Protein AF-A0A7C6YS03-F1 (afdb_monomer_lite)

Foldseek 3Di:
DDDPDPVNVVVVVVVVVVVVVVVVVVVVVVVVVVVVVVVVVVCVQVVLVVVLVVVVVVLVVVLVVLVVVLVVDPDPVSNVVSVVVSVVSVVVNVVSLVVNLVPDPDPVVVVVVVVVD

pLDDT: mean 78.49, std 7.91, range [49.72, 89.19]

Secondary structure (DSSP, 8-state):
-----HHHHHHHHHHHHHHHHHHHHHHHHHHHHHHHHHHHHHHHHHHHHHHHHHHHHHHHHHHHHHHHHHHH---HHHHHHHHHHHHHHHHHHHHHHHHHHHH---HHHHHHHHTT-

Structure (mmCIF, N/CA/C/O backbone):
data_AF-A0A7C6YS03-F1
#
_entry.id   AF-A0A7C6YS03-F1
#
loop_
_atom_site.group_PDB
_atom_site.id
_atom_site.type_symbol
_atom_site.label_atom_id
_atom_site.label_alt_id
_atom_site.label_comp_id
_atom_site.label_asym_id
_atom_site.label_entity_id
_atom_site.label_seq_id
_atom_site.pdbx_PDB_ins_code
_atom_site.Cartn_x
_atom_site.Cartn_y
_atom_site.Cartn_z
_atom_site.occupancy
_atom_site.B_iso_or_equiv
_atom_site.auth_seq_id
_atom_site.auth_comp_id
_atom_site.auth_asym_id
_atom_site.auth_atom_id
_atom_site.pdbx_PDB_model_num
ATOM 1 N N . MET A 1 1 ? 38.549 7.044 -60.590 1.00 49.72 1 MET A N 1
ATOM 2 C CA . MET A 1 1 ? 37.812 7.033 -59.306 1.00 49.72 1 MET A CA 1
ATOM 3 C C . MET A 1 1 ? 38.838 7.155 -58.194 1.00 49.72 1 MET A C 1
ATOM 5 O O . MET A 1 1 ? 39.951 6.719 -58.417 1.00 49.72 1 MET A O 1
ATOM 9 N N . ASP A 1 2 ? 38.495 7.787 -57.075 1.00 60.03 2 ASP A N 1
ATOM 10 C CA . ASP A 1 2 ? 39.361 8.066 -55.911 1.00 60.03 2 ASP A CA 1
ATOM 11 C C . ASP A 1 2 ? 40.174 9.364 -55.927 1.00 60.03 2 ASP A C 1
ATOM 13 O O . ASP A 1 2 ? 41.360 9.407 -56.236 1.00 60.03 2 ASP A O 1
ATOM 17 N N . LYS A 1 3 ? 39.516 10.437 -55.473 1.00 54.12 3 LYS A N 1
ATOM 18 C CA . LYS A 1 3 ? 40.142 11.535 -54.714 1.00 54.12 3 LYS A CA 1
ATOM 19 C C . LYS A 1 3 ? 39.076 12.267 -53.889 1.00 54.12 3 LYS A C 1
ATOM 21 O O . LYS A 1 3 ? 38.881 13.473 -53.999 1.00 54.12 3 LYS A O 1
ATOM 26 N N . LEU A 1 4 ? 38.348 11.525 -53.053 1.00 58.34 4 LEU A N 1
ATOM 27 C CA . LEU A 1 4 ? 37.590 12.149 -51.966 1.00 58.34 4 LEU A CA 1
ATOM 28 C C . LEU A 1 4 ? 38.613 12.794 -51.024 1.00 58.34 4 LEU A C 1
ATOM 30 O O . LEU A 1 4 ? 39.433 12.085 -50.433 1.00 58.34 4 LEU A O 1
ATOM 34 N N . LYS A 1 5 ? 38.614 14.135 -50.964 1.00 66.00 5 LYS A N 1
ATOM 35 C CA . LYS A 1 5 ? 39.522 14.926 -50.120 1.00 66.00 5 LYS A CA 1
ATOM 36 C C . LYS A 1 5 ? 39.492 14.356 -48.703 1.00 66.00 5 LYS A C 1
ATOM 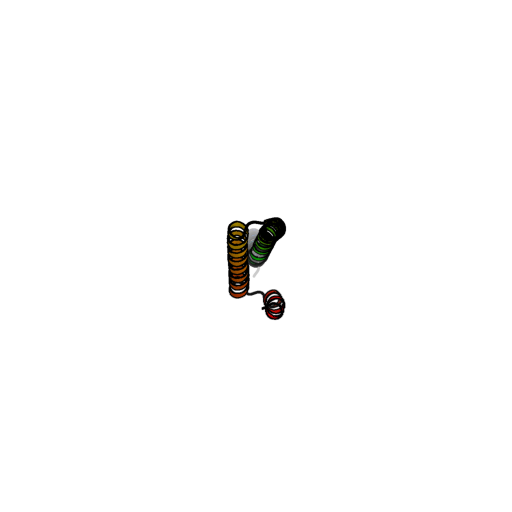38 O O . LYS A 1 5 ? 38.423 14.038 -48.185 1.00 66.00 5 LYS A O 1
ATOM 43 N N . LEU A 1 6 ? 40.667 14.226 -48.087 1.00 69.00 6 LEU A N 1
ATOM 44 C CA . LEU A 1 6 ? 40.842 13.669 -46.739 1.00 69.00 6 LEU A CA 1
ATOM 45 C C . LEU A 1 6 ? 39.862 14.295 -45.726 1.00 69.00 6 LEU A C 1
ATOM 47 O O . LEU A 1 6 ? 39.321 13.594 -44.877 1.00 69.00 6 LEU A O 1
ATOM 51 N N . SER A 1 7 ? 39.556 15.588 -45.892 1.00 69.75 7 SER A N 1
ATOM 52 C CA . SER A 1 7 ? 38.565 16.317 -45.096 1.00 69.75 7 SER A CA 1
ATOM 53 C C . SER A 1 7 ? 37.149 15.741 -45.192 1.00 69.75 7 SER A C 1
ATOM 55 O O . SER A 1 7 ? 36.469 15.644 -44.179 1.00 69.75 7 SER A O 1
ATOM 57 N N . THR A 1 8 ? 36.700 15.303 -46.368 1.00 77.12 8 THR A N 1
ATOM 58 C CA . THR A 1 8 ? 35.359 14.733 -46.560 1.00 77.12 8 THR A CA 1
ATOM 59 C C . THR A 1 8 ? 35.226 13.369 -45.883 1.00 77.12 8 THR A C 1
ATOM 61 O O . THR A 1 8 ? 34.184 13.079 -45.303 1.00 77.12 8 THR A O 1
ATOM 64 N N . LYS A 1 9 ? 36.292 12.554 -45.882 1.00 77.19 9 LYS A N 1
ATOM 65 C CA . LYS A 1 9 ? 36.323 11.282 -45.134 1.00 77.19 9 LYS A CA 1
ATOM 66 C C . LYS A 1 9 ? 36.276 11.515 -43.621 1.00 77.19 9 LYS A C 1
ATOM 68 O O . LYS A 1 9 ? 35.575 10.798 -42.917 1.00 77.19 9 LYS A O 1
ATOM 73 N N . LEU A 1 10 ? 36.977 12.543 -43.141 1.00 79.56 10 LEU A N 1
ATOM 74 C CA . LEU A 1 10 ? 36.995 12.931 -41.728 1.00 79.56 10 LEU A CA 1
ATOM 75 C C . LEU A 1 10 ? 35.633 13.461 -41.255 1.00 79.56 10 LEU A C 1
ATOM 77 O O . LEU A 1 10 ? 35.147 13.048 -40.207 1.00 79.56 10 LEU A O 1
ATOM 81 N N . ILE A 1 11 ? 34.977 14.304 -42.058 1.00 82.69 11 ILE A N 1
ATOM 82 C CA . ILE A 1 11 ? 33.629 14.822 -41.766 1.00 82.69 11 ILE A CA 1
ATOM 83 C C . ILE A 1 11 ? 32.596 13.687 -41.746 1.00 82.69 11 ILE A C 1
ATOM 85 O O . ILE A 1 11 ? 31.765 13.631 -40.843 1.00 82.69 11 ILE A O 1
ATOM 89 N N . ALA A 1 12 ? 32.668 12.753 -42.700 1.00 82.06 12 ALA A N 1
ATOM 90 C CA . ALA A 1 12 ? 31.778 11.593 -42.733 1.00 82.06 12 ALA A CA 1
ATOM 91 C C . ALA A 1 12 ? 31.953 10.688 -41.500 1.00 82.06 12 ALA A C 1
ATOM 93 O O . ALA A 1 12 ? 30.965 10.232 -40.931 1.00 82.06 12 ALA A O 1
ATOM 94 N N . LEU A 1 13 ? 33.194 10.474 -41.050 1.00 82.19 13 LEU A N 1
ATOM 95 C CA . LEU A 1 13 ? 33.485 9.696 -39.844 1.00 82.19 13 LEU A CA 1
ATOM 96 C C . LEU A 1 13 ? 32.879 10.350 -38.592 1.00 82.19 13 LEU A C 1
ATOM 98 O O . LEU A 1 13 ? 32.236 9.675 -37.793 1.00 82.19 13 LEU A O 1
ATOM 102 N N . ILE A 1 14 ? 33.038 11.670 -38.451 1.00 86.00 14 ILE A N 1
ATOM 103 C CA . ILE A 1 14 ? 32.466 12.433 -37.333 1.00 86.00 14 ILE A CA 1
ATOM 104 C C . ILE A 1 14 ? 30.938 12.324 -37.335 1.00 86.00 14 ILE A C 1
ATOM 106 O O . ILE A 1 14 ? 30.358 12.069 -36.284 1.00 86.00 14 ILE A O 1
ATOM 110 N N . LEU A 1 15 ? 30.296 12.455 -38.500 1.00 83.81 15 LEU A N 1
ATOM 111 C CA . LEU A 1 15 ? 28.841 12.330 -38.636 1.00 83.81 15 LEU A CA 1
ATOM 112 C C . LEU A 1 15 ? 28.320 10.938 -38.260 1.00 83.81 15 LEU A C 1
ATOM 114 O O . LEU A 1 15 ? 27.278 10.831 -37.620 1.00 83.81 15 LEU A O 1
ATOM 118 N N . ILE A 1 16 ? 29.036 9.872 -38.623 1.00 85.69 16 ILE A N 1
ATOM 119 C CA . ILE A 1 16 ? 28.662 8.502 -38.239 1.00 85.69 16 ILE A CA 1
ATOM 120 C C . ILE A 1 16 ? 28.799 8.315 -36.724 1.00 85.69 16 ILE A C 1
ATOM 122 O O . ILE A 1 16 ? 27.910 7.746 -36.093 1.00 85.69 16 ILE A O 1
ATOM 126 N N . CYS A 1 17 ? 29.871 8.834 -36.119 1.00 84.00 17 CYS A N 1
ATOM 127 C CA . CYS A 1 17 ? 30.071 8.767 -34.672 1.00 84.00 17 CYS A CA 1
ATOM 128 C C . CYS A 1 17 ? 29.007 9.557 -33.895 1.00 84.00 17 CYS A C 1
ATOM 130 O O . CYS A 1 17 ? 28.500 9.067 -32.886 1.00 84.00 17 CYS A O 1
ATOM 132 N N . THR A 1 18 ? 28.632 10.755 -34.355 1.00 84.88 18 THR A N 1
ATOM 133 C CA . THR A 1 18 ? 27.574 11.542 -33.707 1.00 84.88 18 THR A CA 1
ATOM 134 C C . THR A 1 18 ? 26.203 10.896 -33.877 1.00 84.88 18 THR A C 1
ATOM 136 O O . THR A 1 18 ? 25.465 10.811 -32.899 1.00 84.88 18 THR A O 1
ATOM 139 N N . LEU A 1 19 ? 25.882 10.349 -35.055 1.00 86.19 19 LEU A N 1
ATOM 140 C CA . LEU A 1 19 ? 24.665 9.553 -35.262 1.00 86.19 19 LEU A CA 1
ATOM 141 C C . LEU A 1 19 ? 24.621 8.320 -34.353 1.00 86.19 19 LEU A C 1
ATOM 143 O O . LEU A 1 19 ? 23.585 8.043 -33.753 1.00 86.19 19 LEU A O 1
ATOM 147 N N . GLY A 1 20 ? 25.745 7.617 -34.196 1.00 84.44 20 GLY A N 1
ATOM 148 C CA . GLY A 1 20 ? 25.860 6.483 -33.279 1.00 84.44 20 GLY A CA 1
ATOM 149 C C . GLY A 1 20 ? 25.568 6.873 -31.829 1.00 84.44 20 GLY A C 1
ATOM 150 O O . GLY A 1 20 ? 24.772 6.213 -31.165 1.00 84.44 20 GLY A O 1
ATOM 151 N N . MET A 1 21 ? 26.135 7.986 -31.353 1.00 85.31 21 MET A N 1
ATOM 152 C CA . MET A 1 21 ? 25.853 8.502 -30.008 1.00 85.31 21 MET A CA 1
ATOM 153 C C . MET A 1 21 ? 24.387 8.905 -29.826 1.00 85.31 21 MET A C 1
ATOM 155 O O . MET A 1 21 ? 23.804 8.607 -28.786 1.00 85.31 21 MET A O 1
ATOM 159 N N . VAL A 1 22 ? 23.770 9.531 -30.832 1.00 87.12 22 VAL A N 1
ATOM 160 C CA . VAL A 1 22 ? 22.345 9.898 -30.787 1.00 87.12 22 VAL A CA 1
ATOM 161 C C . VAL A 1 22 ? 21.460 8.655 -30.712 1.00 87.12 22 VAL A C 1
ATOM 163 O O . VAL A 1 22 ? 20.535 8.621 -29.904 1.00 87.12 22 VAL A O 1
ATOM 166 N N . LEU A 1 23 ? 21.756 7.612 -31.492 1.00 85.25 23 LEU A N 1
ATOM 167 C CA . LEU A 1 23 ? 21.008 6.352 -31.456 1.00 85.25 23 LEU A CA 1
ATOM 168 C C . LEU A 1 23 ? 21.145 5.639 -30.107 1.00 85.25 23 LEU A C 1
ATOM 170 O O . LEU A 1 23 ? 20.143 5.188 -29.555 1.00 85.25 23 LEU A O 1
ATOM 174 N N . ILE A 1 24 ? 22.356 5.583 -29.545 1.00 86.31 24 ILE A N 1
ATOM 175 C CA . ILE A 1 24 ? 22.597 5.000 -28.217 1.00 86.31 24 ILE A CA 1
ATOM 176 C C . ILE A 1 24 ? 21.872 5.809 -27.136 1.00 86.31 24 ILE A C 1
ATOM 178 O O . ILE A 1 24 ? 21.229 5.225 -26.267 1.00 86.31 24 ILE A O 1
ATOM 182 N N . GLY A 1 25 ? 21.917 7.142 -27.205 1.00 82.38 25 GLY A N 1
ATOM 183 C CA . GLY A 1 25 ? 21.205 8.020 -26.276 1.00 82.38 25 GLY A CA 1
ATOM 184 C C . GLY A 1 25 ? 19.686 7.858 -26.357 1.00 82.38 25 GLY A C 1
ATOM 185 O O . GLY A 1 25 ? 19.023 7.748 -25.327 1.00 82.38 25 GLY A O 1
ATOM 186 N N . ALA A 1 26 ? 19.131 7.769 -27.568 1.00 85.00 26 ALA A N 1
ATOM 187 C CA . ALA A 1 26 ? 17.705 7.536 -27.787 1.00 85.00 26 ALA A CA 1
ATOM 188 C C . ALA A 1 26 ? 17.265 6.154 -27.276 1.00 85.00 26 ALA A C 1
ATOM 190 O O . ALA A 1 26 ? 16.236 6.041 -26.609 1.00 85.00 26 ALA A O 1
ATOM 191 N N . PHE A 1 27 ? 18.064 5.115 -27.531 1.00 87.81 27 PHE A N 1
ATOM 192 C CA . PHE A 1 27 ? 17.815 3.769 -27.019 1.00 87.81 27 PHE A CA 1
ATOM 193 C C . PHE A 1 27 ? 17.896 3.716 -25.488 1.00 87.81 27 PHE A C 1
ATOM 195 O O . PHE A 1 27 ? 17.005 3.170 -24.840 1.00 87.81 27 PHE A O 1
ATOM 202 N N . GLY A 1 28 ? 18.918 4.342 -24.897 1.00 83.38 28 GLY A N 1
ATOM 203 C CA . GLY A 1 28 ? 19.064 4.463 -23.448 1.00 83.38 28 GLY A CA 1
ATOM 204 C C . GLY A 1 28 ? 17.876 5.182 -22.813 1.00 83.38 28 GLY A C 1
ATOM 205 O O . GLY A 1 28 ? 17.290 4.668 -21.865 1.00 83.38 28 GLY A O 1
ATOM 206 N N . GLY A 1 29 ? 17.449 6.313 -23.383 1.00 85.81 29 GLY A N 1
ATOM 207 C CA . GLY A 1 29 ? 16.266 7.045 -22.926 1.00 85.81 29 GLY A CA 1
ATOM 208 C C . GLY A 1 29 ? 14.974 6.230 -23.030 1.00 85.81 29 GLY A C 1
ATOM 209 O O . GLY A 1 29 ? 14.149 6.268 -22.117 1.00 85.81 29 GLY A O 1
ATOM 210 N N . TYR A 1 30 ? 14.811 5.444 -24.098 1.00 85.94 30 TYR A N 1
ATOM 211 C CA . TYR A 1 30 ? 13.668 4.545 -24.260 1.00 85.94 30 TYR A CA 1
ATOM 212 C C . TYR A 1 30 ? 13.630 3.456 -23.178 1.00 85.94 30 TYR A C 1
ATOM 214 O O . TYR A 1 30 ? 12.596 3.263 -22.539 1.00 85.94 30 TYR A O 1
ATOM 222 N N . GLN A 1 31 ? 14.764 2.806 -22.905 1.00 79.94 31 GLN A N 1
ATOM 223 C CA . GLN A 1 31 ? 14.859 1.793 -21.850 1.00 79.94 31 GLN A CA 1
ATOM 224 C C . GLN A 1 31 ? 14.637 2.395 -20.459 1.00 79.94 31 GLN A C 1
ATOM 226 O O . GLN A 1 31 ? 13.899 1.832 -19.652 1.00 79.94 31 GLN A O 1
ATOM 231 N N . MET A 1 32 ? 15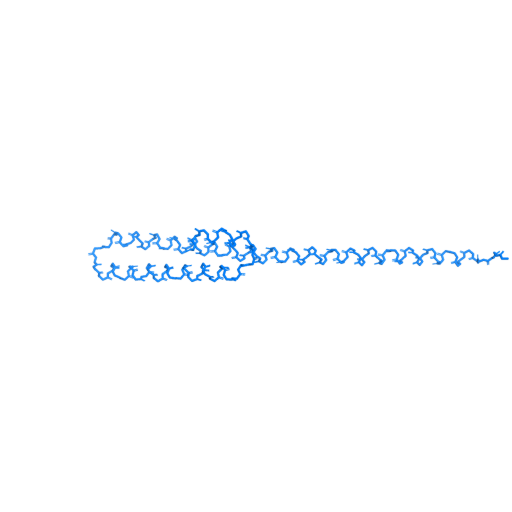.196 3.581 -20.198 1.00 79.56 32 MET A N 1
ATOM 232 C CA . MET A 1 32 ? 14.986 4.313 -18.946 1.00 79.56 32 MET A CA 1
ATOM 233 C C . MET A 1 32 ? 13.502 4.620 -18.723 1.00 79.56 32 MET A C 1
ATOM 235 O O . MET A 1 32 ? 13.012 4.506 -17.605 1.00 79.56 32 MET A O 1
ATOM 239 N N . LYS A 1 33 ? 12.768 4.965 -19.789 1.00 85.19 33 LYS A N 1
ATOM 240 C CA . LYS A 1 33 ? 11.327 5.235 -19.726 1.00 85.19 33 LYS A CA 1
ATOM 241 C C . LYS A 1 33 ? 10.521 3.983 -19.379 1.00 85.19 33 LYS A C 1
ATOM 243 O O . LYS A 1 33 ? 9.586 4.072 -18.590 1.00 85.19 33 LYS A O 1
ATOM 248 N N . ILE A 1 34 ? 10.890 2.823 -19.924 1.00 82.88 34 ILE A N 1
ATOM 249 C CA . ILE A 1 34 ? 10.260 1.542 -19.566 1.00 82.88 34 ILE A CA 1
ATOM 250 C C . ILE A 1 34 ? 10.500 1.225 -18.089 1.00 82.88 34 ILE A C 1
ATOM 252 O O . ILE A 1 34 ? 9.552 0.908 -17.375 1.00 82.88 34 ILE A O 1
ATOM 256 N N . VAL A 1 35 ? 11.743 1.353 -17.617 1.00 78.00 35 VAL A N 1
ATOM 257 C CA . VAL A 1 35 ? 12.080 1.121 -16.205 1.00 78.00 35 VAL A CA 1
ATOM 258 C C . VAL A 1 35 ? 11.330 2.094 -15.305 1.00 78.00 35 VAL A C 1
ATOM 260 O O . VAL A 1 35 ? 10.739 1.663 -14.321 1.00 78.00 35 VAL A O 1
ATOM 263 N N . ASN A 1 36 ? 11.292 3.379 -15.659 1.00 80.50 36 ASN A N 1
ATOM 264 C CA . ASN A 1 36 ? 10.588 4.391 -14.881 1.00 80.50 36 ASN A CA 1
ATOM 265 C C . ASN A 1 36 ? 9.096 4.068 -14.755 1.00 80.50 36 ASN A C 1
ATOM 267 O O . ASN A 1 36 ? 8.570 4.076 -13.651 1.00 80.50 36 ASN A O 1
ATOM 271 N N . ASN A 1 37 ? 8.440 3.693 -15.857 1.00 80.38 37 ASN A N 1
ATOM 272 C CA . ASN A 1 37 ? 7.032 3.295 -15.832 1.00 80.38 37 ASN A CA 1
ATOM 273 C C . ASN A 1 37 ? 6.798 2.044 -14.970 1.00 80.38 37 ASN A C 1
ATOM 275 O O . ASN A 1 37 ? 5.803 1.967 -14.252 1.00 80.38 37 ASN A O 1
ATOM 279 N N . SER A 1 38 ? 7.701 1.063 -15.030 1.00 71.75 38 SER A N 1
ATOM 280 C CA . SER A 1 38 ? 7.614 -0.142 -14.199 1.00 71.75 38 SER A CA 1
ATOM 281 C C . SER A 1 38 ? 7.812 0.168 -12.716 1.00 71.75 38 SER A C 1
ATOM 283 O O . SER A 1 38 ?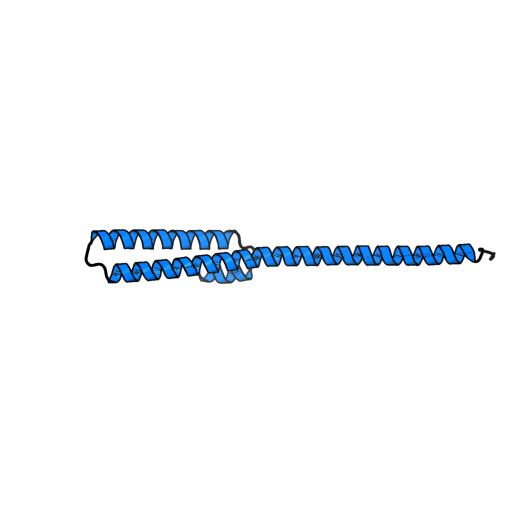 7.080 -0.361 -11.887 1.00 71.75 38 SER A O 1
ATOM 285 N N . VAL A 1 39 ? 8.762 1.042 -12.374 1.00 70.69 39 VAL A N 1
ATOM 286 C CA . VAL A 1 39 ? 9.007 1.482 -10.993 1.00 70.69 39 VAL A CA 1
ATOM 287 C C . VAL A 1 39 ? 7.839 2.305 -10.470 1.00 70.69 39 VAL A C 1
ATOM 289 O O .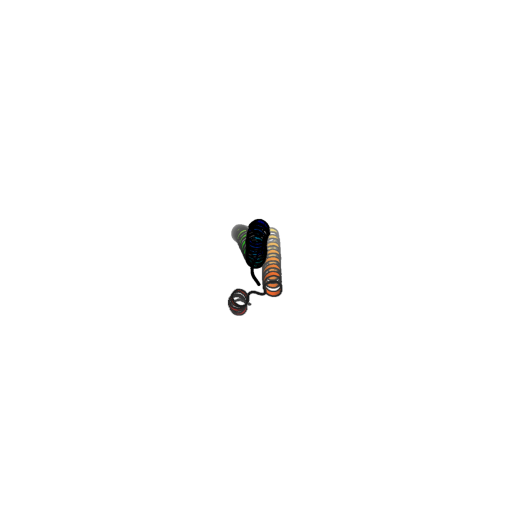 VAL A 1 39 ? 7.411 2.078 -9.348 1.00 70.69 39 VAL A O 1
ATOM 292 N N . GLU A 1 40 ? 7.292 3.219 -11.266 1.00 76.44 40 GLU A N 1
ATOM 293 C CA . GLU A 1 40 ? 6.138 4.035 -10.886 1.00 76.44 40 GLU A CA 1
ATOM 294 C C . GLU A 1 40 ? 4.905 3.164 -10.629 1.00 76.44 40 GLU A C 1
ATOM 296 O O . GLU A 1 40 ? 4.233 3.317 -9.609 1.00 76.44 40 GLU A O 1
ATOM 301 N N . LYS A 1 41 ? 4.662 2.176 -11.498 1.00 73.81 41 LYS A N 1
ATOM 302 C CA . LYS A 1 41 ? 3.585 1.203 -11.312 1.00 73.81 41 LYS A CA 1
ATOM 303 C C . LYS A 1 41 ? 3.797 0.348 -10.060 1.00 73.81 41 LYS A C 1
ATOM 305 O O . LYS A 1 41 ? 2.884 0.230 -9.250 1.00 73.81 41 LYS A O 1
ATOM 310 N N . MET A 1 42 ? 5.007 -0.178 -9.872 1.00 68.56 42 MET A N 1
ATOM 311 C CA . MET A 1 42 ? 5.377 -0.946 -8.683 1.00 68.56 42 MET A CA 1
ATOM 312 C C . MET A 1 42 ? 5.191 -0.107 -7.414 1.00 68.56 42 MET A C 1
ATOM 314 O O . MET A 1 42 ? 4.561 -0.555 -6.468 1.00 68.56 42 MET A O 1
ATOM 318 N N . TYR A 1 43 ? 5.678 1.132 -7.394 1.00 69.00 43 TYR A N 1
ATOM 319 C CA . TYR A 1 43 ? 5.560 2.014 -6.237 1.00 69.00 43 TYR A CA 1
ATOM 320 C C . TYR A 1 43 ? 4.100 2.350 -5.924 1.00 69.00 43 TYR A C 1
ATOM 322 O O . TYR A 1 43 ? 3.712 2.327 -4.760 1.00 69.00 43 TYR A O 1
ATOM 330 N N . SER A 1 44 ? 3.281 2.605 -6.949 1.00 70.88 44 SER A N 1
ATOM 331 C CA . SER A 1 44 ? 1.844 2.838 -6.788 1.00 70.88 44 SER A CA 1
ATOM 332 C C . SER A 1 44 ? 1.135 1.629 -6.175 1.00 70.88 44 SER A C 1
ATOM 334 O O . SER A 1 44 ? 0.358 1.794 -5.239 1.00 70.88 44 SER A O 1
ATOM 336 N N . GLU A 1 45 ? 1.400 0.422 -6.680 1.00 67.31 45 GLU A N 1
ATOM 337 C CA . GLU A 1 45 ? 0.767 -0.813 -6.199 1.00 67.31 45 GLU A CA 1
ATOM 338 C C . GLU A 1 45 ? 1.242 -1.171 -4.776 1.00 67.31 45 GLU A C 1
ATOM 340 O O . GLU A 1 45 ? 0.425 -1.446 -3.896 1.00 67.31 45 GLU A O 1
ATOM 345 N N . PHE A 1 46 ? 2.548 -1.074 -4.501 1.00 69.25 46 PHE A N 1
ATOM 346 C CA . PHE A 1 46 ? 3.111 -1.357 -3.176 1.00 69.25 46 PHE A CA 1
ATOM 347 C C . PHE A 1 46 ? 2.710 -0.331 -2.116 1.00 69.25 46 PHE A C 1
ATOM 349 O O . PHE A 1 46 ? 2.403 -0.721 -0.988 1.00 69.25 46 PHE A O 1
ATOM 356 N N . MET A 1 47 ? 2.699 0.966 -2.440 1.00 71.88 47 MET A N 1
ATOM 357 C CA . MET A 1 47 ? 2.306 1.982 -1.462 1.00 71.88 47 MET A CA 1
ATOM 358 C C . MET A 1 47 ? 0.838 1.872 -1.092 1.00 71.88 47 MET A C 1
ATOM 360 O O . MET A 1 47 ? 0.507 2.000 0.082 1.00 71.88 47 MET A O 1
ATOM 364 N N . GLN A 1 48 ? -0.035 1.585 -2.057 1.00 72.12 48 GLN A N 1
ATOM 365 C CA . GLN A 1 48 ? -1.448 1.386 -1.766 1.00 72.12 48 GLN A CA 1
ATOM 366 C C . GLN A 1 48 ? -1.657 0.210 -0.799 1.00 72.12 48 GLN A C 1
ATOM 368 O O . GLN A 1 48 ? -2.406 0.345 0.166 1.00 72.12 48 GLN A O 1
ATOM 373 N N . GLY A 1 49 ? -0.940 -0.904 -0.997 1.00 70.94 49 GLY A N 1
ATOM 374 C CA . GLY A 1 49 ? -0.971 -2.042 -0.072 1.00 70.94 49 GLY A CA 1
ATOM 375 C C . GLY A 1 49 ? -0.400 -1.722 1.313 1.00 70.94 49 GLY A C 1
ATOM 376 O O . GLY A 1 49 ? -1.011 -2.054 2.325 1.00 70.94 49 GLY A O 1
ATOM 377 N N . LEU A 1 50 ? 0.745 -1.036 1.384 1.00 73.19 50 LEU A N 1
ATOM 378 C CA . LEU A 1 50 ? 1.380 -0.669 2.656 1.00 73.19 50 LEU A CA 1
ATOM 379 C C . LEU A 1 50 ? 0.544 0.315 3.475 1.00 73.19 50 LEU A C 1
ATOM 381 O O . LEU A 1 50 ? 0.409 0.134 4.684 1.00 73.19 50 LEU A O 1
ATOM 385 N N . THR A 1 51 ? -0.024 1.338 2.836 1.00 77.94 51 THR A N 1
ATOM 386 C CA . THR A 1 51 ? -0.909 2.299 3.503 1.00 77.94 51 THR A CA 1
ATOM 387 C C . THR A 1 51 ? -2.129 1.591 4.072 1.00 77.94 51 THR A C 1
ATOM 389 O O . THR A 1 51 ? -2.453 1.783 5.240 1.00 77.94 51 THR A O 1
ATOM 392 N N . MET A 1 52 ? -2.743 0.701 3.293 1.00 76.19 52 MET A N 1
ATOM 393 C CA . MET A 1 52 ? -3.912 -0.050 3.730 1.00 76.19 52 MET A CA 1
ATOM 394 C C . MET A 1 52 ? -3.597 -1.004 4.896 1.00 76.19 52 MET A C 1
ATOM 396 O O . MET A 1 52 ? -4.346 -1.051 5.868 1.00 76.19 52 MET A O 1
ATOM 400 N N . LEU A 1 53 ? -2.467 -1.719 4.861 1.00 77.50 53 LEU A N 1
ATOM 401 C CA . LEU A 1 53 ? -2.016 -2.541 5.994 1.00 77.50 53 LEU A CA 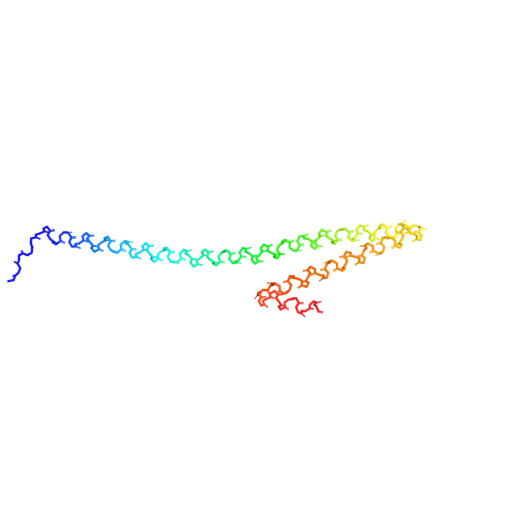1
ATOM 402 C C . LEU A 1 53 ? -1.747 -1.697 7.248 1.00 77.50 53 LEU A C 1
ATOM 404 O O . LEU A 1 53 ? -2.038 -2.132 8.363 1.00 77.50 53 LEU A O 1
ATOM 408 N N . GLY A 1 54 ? -1.203 -0.491 7.073 1.00 80.06 54 GLY A N 1
ATOM 409 C CA . GLY A 1 54 ? -1.015 0.472 8.155 1.00 80.06 54 GLY A CA 1
ATOM 410 C C . GLY A 1 54 ? -2.339 0.909 8.780 1.00 80.06 54 GLY A C 1
ATOM 411 O O . GLY A 1 54 ? -2.476 0.869 10.001 1.00 80.06 54 GLY A O 1
ATOM 412 N N . GLU A 1 55 ? -3.325 1.263 7.955 1.00 82.50 55 GLU A N 1
ATOM 413 C CA . GLU A 1 55 ? -4.673 1.628 8.403 1.00 82.50 55 GLU A CA 1
ATOM 414 C C . GLU A 1 55 ? -5.355 0.469 9.139 1.00 82.50 55 GLU A C 1
ATOM 416 O O . GLU A 1 55 ? -5.830 0.657 10.256 1.00 82.50 55 GLU A O 1
ATOM 421 N N . LEU A 1 56 ? -5.313 -0.749 8.583 1.00 82.88 56 LEU A N 1
ATOM 422 C CA . LEU A 1 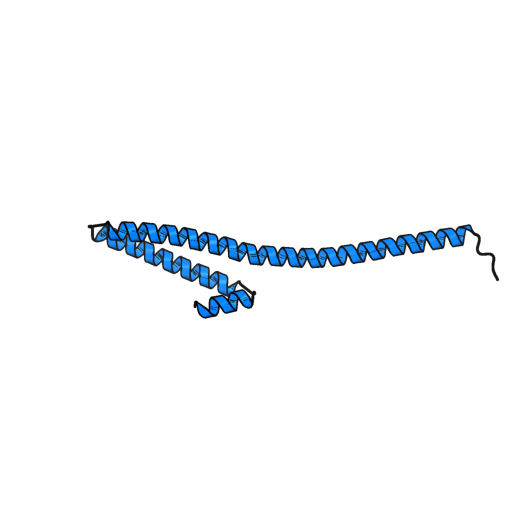56 ? -5.864 -1.950 9.222 1.00 82.88 56 LEU A CA 1
ATOM 423 C C . LEU A 1 56 ? -5.248 -2.210 10.597 1.00 82.88 56 LEU A C 1
ATOM 425 O O . LEU A 1 56 ? -5.961 -2.548 11.542 1.00 82.88 56 LEU A O 1
ATOM 429 N N . ARG A 1 57 ? -3.930 -2.034 10.728 1.00 80.56 57 ARG A N 1
ATOM 430 C CA . ARG A 1 57 ? -3.242 -2.192 12.011 1.00 80.56 57 ARG A CA 1
ATOM 431 C C . ARG A 1 57 ? -3.726 -1.171 13.040 1.00 80.56 57 ARG A C 1
ATOM 433 O O . ARG A 1 57 ? -3.983 -1.553 14.178 1.00 80.56 57 ARG A O 1
ATOM 440 N N . ILE A 1 58 ? -3.849 0.098 12.654 1.00 87.31 58 ILE A N 1
ATOM 441 C CA . ILE A 1 58 ? -4.328 1.161 13.549 1.00 87.31 58 ILE A CA 1
ATOM 442 C C . ILE A 1 58 ? -5.760 0.855 13.995 1.00 87.31 58 ILE A C 1
ATOM 444 O O . ILE A 1 58 ? -6.049 0.867 15.190 1.00 87.31 58 ILE A O 1
ATOM 448 N N . THR A 1 59 ? -6.643 0.502 13.059 1.00 85.94 59 THR A N 1
ATOM 449 C CA . THR A 1 59 ? -8.032 0.159 13.383 1.00 85.94 59 THR A CA 1
ATOM 450 C C . THR A 1 59 ? -8.124 -1.074 14.282 1.00 85.94 59 THR A C 1
ATOM 452 O O . THR A 1 59 ? -8.931 -1.093 15.207 1.00 85.94 59 THR A O 1
ATOM 455 N N . TYR A 1 60 ? -7.268 -2.078 14.081 1.00 83.62 60 TYR A N 1
ATOM 456 C CA . TYR A 1 60 ? -7.187 -3.237 14.971 1.00 83.62 60 TYR A CA 1
ATOM 457 C C . TYR A 1 60 ? -6.767 -2.855 16.398 1.00 83.62 60 TYR A C 1
ATOM 459 O O . TYR A 1 60 ? -7.366 -3.328 17.363 1.00 83.62 60 TYR A O 1
ATOM 467 N N . GLU A 1 61 ? -5.765 -1.986 16.555 1.00 87.69 61 GLU A N 1
ATOM 468 C CA . GLU A 1 61 ? -5.339 -1.490 17.871 1.00 87.69 61 GLU A CA 1
ATOM 469 C C . GLU A 1 61 ? -6.473 -0.717 18.574 1.00 87.69 61 GLU A C 1
ATOM 471 O O . GLU A 1 61 ? -6.693 -0.891 19.776 1.00 87.69 61 GLU A O 1
ATOM 476 N N . GLU A 1 62 ? -7.252 0.072 17.829 1.00 86.88 62 GLU A N 1
ATOM 477 C CA . GLU A 1 62 ? -8.429 0.777 18.348 1.00 86.88 62 GLU A CA 1
ATOM 478 C C . GLU A 1 62 ? -9.556 -0.175 18.761 1.00 86.88 62 GLU A C 1
ATOM 480 O O . GLU A 1 62 ? -10.077 -0.046 19.869 1.00 86.88 62 GLU A O 1
ATOM 485 N N . ILE A 1 63 ? -9.905 -1.152 17.917 1.00 85.69 63 ILE A N 1
ATOM 486 C CA . ILE A 1 63 ? -10.909 -2.177 18.239 1.00 85.69 63 ILE A CA 1
ATOM 487 C C . ILE A 1 63 ? -10.476 -2.954 19.481 1.00 85.69 63 ILE A C 1
ATOM 489 O O . ILE A 1 63 ? -11.266 -3.112 20.402 1.00 85.69 63 ILE A O 1
ATOM 493 N N . SER A 1 64 ? -9.213 -3.375 19.562 1.00 84.69 64 SER A N 1
ATOM 494 C CA . SER A 1 64 ? -8.674 -4.079 20.730 1.00 84.69 64 SER A CA 1
ATOM 495 C C . SER A 1 64 ? -8.824 -3.256 22.015 1.00 84.69 64 SER A C 1
ATOM 497 O O . SER A 1 64 ? -9.288 -3.762 23.040 1.00 84.69 64 SER A O 1
ATOM 499 N N . ARG A 1 65 ? -8.521 -1.953 21.955 1.00 86.38 65 ARG A N 1
ATOM 500 C CA . ARG A 1 65 ? -8.718 -1.034 23.082 1.00 86.38 65 ARG A CA 1
ATOM 501 C C . ARG A 1 65 ? -10.193 -0.897 23.468 1.00 86.38 65 ARG A C 1
ATOM 503 O O . ARG A 1 65 ? -10.496 -0.880 24.658 1.00 86.38 65 ARG A O 1
ATOM 510 N N . MET A 1 66 ? -11.097 -0.794 22.499 1.00 85.12 66 MET A N 1
ATOM 511 C CA . MET A 1 66 ? -12.538 -0.697 22.756 1.00 85.12 66 MET A CA 1
ATOM 512 C C . MET A 1 66 ? -13.100 -1.995 23.333 1.00 85.12 66 MET A C 1
ATOM 514 O O . MET A 1 66 ? -13.822 -1.947 24.319 1.00 85.12 66 MET A O 1
ATOM 518 N N . THR A 1 67 ? -12.692 -3.154 22.819 1.00 83.12 67 THR A N 1
ATOM 519 C CA . THR A 1 67 ? -13.050 -4.465 23.376 1.00 83.12 67 THR A CA 1
ATOM 520 C C . THR A 1 67 ? -12.574 -4.605 24.821 1.00 83.12 67 THR A C 1
ATOM 522 O O . THR A 1 67 ? -13.292 -5.133 25.666 1.00 83.12 67 THR A O 1
ATOM 525 N N . PHE A 1 68 ? -11.387 -4.088 25.143 1.00 85.75 68 PHE A N 1
ATOM 526 C CA . PHE A 1 68 ? -10.908 -4.052 26.522 1.00 85.75 68 PHE A CA 1
ATOM 527 C C . PHE A 1 68 ? -11.768 -3.145 27.417 1.00 85.75 68 PHE A C 1
ATOM 529 O O . PHE A 1 68 ? -12.100 -3.528 28.535 1.00 85.75 68 PHE A O 1
ATOM 536 N N . LEU A 1 69 ? -12.172 -1.966 26.930 1.00 82.75 69 LEU A N 1
ATOM 537 C CA . LEU A 1 69 ? -13.094 -1.084 27.655 1.00 82.75 69 LEU A CA 1
ATOM 538 C C . LEU A 1 69 ? -14.464 -1.740 27.855 1.00 82.75 69 LEU A C 1
ATOM 540 O O . LEU A 1 69 ? -14.987 -1.703 28.963 1.00 82.75 69 LEU A O 1
ATOM 544 N N . TYR A 1 70 ? -14.988 -2.412 26.829 1.00 81.94 70 TYR A N 1
ATOM 545 C CA . TYR A 1 70 ? -16.226 -3.183 26.902 1.00 81.94 70 TYR A CA 1
ATOM 546 C C . TYR A 1 70 ? -16.164 -4.231 28.020 1.00 81.94 70 TYR A C 1
ATOM 548 O O . TYR A 1 70 ? -17.060 -4.311 28.848 1.00 81.94 70 TYR A O 1
ATOM 556 N N . GLN A 1 71 ? -15.065 -4.983 28.125 1.00 80.56 71 GLN A N 1
ATOM 557 C CA . GLN A 1 71 ? -14.892 -5.986 29.183 1.00 80.56 71 GLN A CA 1
ATOM 558 C C . GLN A 1 71 ? -14.798 -5.397 30.602 1.00 80.56 71 GLN A C 1
ATOM 560 O O . GLN A 1 71 ? -15.037 -6.114 31.573 1.00 80.56 71 GLN A O 1
ATOM 565 N N . LEU A 1 72 ? -14.425 -4.122 30.738 1.00 84.31 72 LEU A N 1
ATOM 566 C CA . LEU A 1 72 ? -14.274 -3.442 32.029 1.00 84.31 72 LEU A CA 1
ATOM 567 C C . LEU A 1 72 ? -15.495 -2.604 32.434 1.00 84.31 72 LEU A C 1
ATOM 569 O O . LEU A 1 72 ? -15.619 -2.236 33.606 1.00 84.31 72 LEU A O 1
ATOM 573 N N . SER A 1 73 ? -16.378 -2.277 31.493 1.00 81.12 73 SER A N 1
ATOM 574 C CA . SER A 1 73 ? -17.562 -1.461 31.745 1.00 81.12 73 SER A CA 1
ATOM 575 C C . SER A 1 73 ? -18.667 -2.267 32.433 1.00 81.12 73 SER A C 1
ATOM 577 O O . SER A 1 73 ? -19.033 -3.356 32.012 1.00 81.12 73 SER A O 1
ATOM 579 N N . ASN A 1 74 ? -19.247 -1.690 33.491 1.00 76.12 74 ASN A N 1
ATOM 580 C CA . ASN A 1 74 ? -20.353 -2.289 34.259 1.00 76.12 74 ASN A CA 1
ATOM 581 C C . ASN A 1 74 ? -21.711 -1.612 33.999 1.00 76.12 74 ASN A C 1
ATOM 583 O O . ASN A 1 74 ? -22.711 -1.971 34.621 1.00 76.12 74 ASN A O 1
ATOM 587 N N . LYS A 1 75 ? -21.758 -0.594 33.130 1.00 82.31 75 LYS A N 1
ATOM 588 C CA . LYS A 1 75 ? -22.987 0.134 32.794 1.00 82.31 75 LYS A CA 1
ATOM 589 C C . LYS A 1 75 ? -23.470 -0.257 31.404 1.00 82.31 75 LYS A C 1
ATOM 591 O O . LYS A 1 75 ? -22.728 -0.111 30.439 1.00 82.31 75 LYS A O 1
ATOM 596 N N . GLN A 1 76 ? -24.735 -0.662 31.318 1.00 78.56 76 GLN A N 1
ATOM 597 C CA . GLN A 1 76 ? -25.392 -1.090 30.079 1.00 78.56 76 GLN A CA 1
ATOM 598 C C . GLN A 1 76 ? -25.267 -0.055 28.942 1.00 78.56 76 GLN A C 1
ATOM 600 O O . GLN A 1 76 ? -24.888 -0.416 27.837 1.00 78.56 76 GLN A O 1
ATOM 605 N N . GLU A 1 77 ? -25.503 1.234 29.220 1.00 79.00 77 GLU A N 1
ATOM 606 C CA . GLU A 1 77 ? -25.396 2.300 28.205 1.00 79.00 77 GLU A CA 1
ATOM 607 C C . GLU A 1 77 ? -23.968 2.486 27.669 1.00 79.00 77 GLU A C 1
ATOM 609 O O . GLU A 1 77 ? -23.784 2.780 26.491 1.00 79.00 77 GLU A O 1
ATOM 614 N N . GLU A 1 78 ? -22.945 2.312 28.515 1.00 77.88 78 GLU A N 1
ATOM 615 C CA . GLU A 1 78 ? -21.544 2.395 28.080 1.00 77.88 78 GLU A CA 1
ATOM 616 C C . GLU A 1 78 ? -21.165 1.167 27.237 1.00 77.88 78 GLU A C 1
ATOM 618 O O . GLU A 1 78 ? -20.444 1.304 26.254 1.00 77.88 78 GLU A O 1
ATOM 623 N N . LEU A 1 79 ? -21.694 -0.014 27.576 1.00 81.00 79 LEU A N 1
ATOM 624 C CA . LEU A 1 79 ? -21.492 -1.246 26.809 1.00 81.00 79 LEU A CA 1
ATOM 625 C C . LEU A 1 79 ? -22.112 -1.155 25.412 1.00 81.00 79 LEU A C 1
ATOM 627 O O . LEU A 1 79 ? -21.418 -1.417 24.435 1.00 81.00 79 LEU A O 1
ATOM 631 N N . GLU A 1 80 ? -23.372 -0.725 25.306 1.00 84.50 80 GLU A N 1
ATOM 632 C CA . GLU A 1 80 ? -24.064 -0.572 24.017 1.00 84.50 80 GLU A CA 1
ATOM 633 C C . GLU A 1 80 ? -23.397 0.485 23.124 1.00 84.50 80 GLU A C 1
ATOM 635 O O . GLU A 1 80 ? -23.314 0.317 21.906 1.00 84.50 80 GLU A O 1
ATOM 640 N N . ALA A 1 81 ? -22.882 1.570 23.715 1.00 84.50 81 ALA A N 1
ATOM 641 C CA . ALA A 1 81 ? -22.148 2.591 22.972 1.00 84.50 81 ALA A CA 1
ATOM 642 C C . ALA A 1 81 ? -20.828 2.047 22.402 1.00 84.50 81 ALA A C 1
ATOM 644 O O . ALA A 1 81 ? -20.527 2.281 21.231 1.00 84.50 81 ALA A O 1
ATOM 645 N N . VAL A 1 82 ? -20.068 1.302 23.211 1.00 83.94 82 VAL A N 1
ATOM 646 C CA . VAL A 1 82 ? -18.791 0.704 22.796 1.00 83.94 82 VAL A CA 1
ATOM 647 C C . VAL A 1 82 ? -19.005 -0.406 21.765 1.00 83.94 82 VAL A C 1
ATOM 649 O O . VAL A 1 82 ? -18.268 -0.466 20.786 1.00 83.94 82 VAL A O 1
ATOM 652 N N . GLU A 1 83 ? -20.025 -1.246 21.936 1.00 84.19 83 GLU A N 1
ATOM 653 C CA . GLU A 1 83 ? -20.394 -2.294 20.974 1.00 84.19 83 GLU A CA 1
ATOM 654 C C . GLU A 1 83 ? -20.729 -1.695 19.606 1.00 84.19 83 GLU A C 1
ATOM 656 O O . GLU A 1 83 ? -20.145 -2.078 18.594 1.00 84.19 83 GLU A O 1
ATOM 661 N N . LYS A 1 84 ? -21.562 -0.650 19.583 1.00 88.19 84 LYS A N 1
ATOM 662 C CA . LYS A 1 84 ? -21.910 0.058 18.349 1.00 88.19 84 LYS A CA 1
ATOM 663 C C . LYS A 1 84 ? -20.700 0.711 17.676 1.00 88.19 84 LYS A C 1
ATOM 665 O O . LYS A 1 84 ? -20.644 0.791 16.449 1.00 88.19 84 LYS A O 1
ATOM 670 N N . GLU A 1 85 ? -19.743 1.208 18.456 1.00 85.25 85 GLU A N 1
ATOM 671 C CA . GLU A 1 85 ? -18.515 1.801 17.920 1.00 85.25 85 GLU A CA 1
ATOM 672 C C . GLU A 1 85 ? -17.563 0.737 17.349 1.00 85.25 85 GLU A C 1
ATOM 674 O O . GLU A 1 85 ? -16.956 0.961 16.298 1.00 85.25 85 GLU A O 1
ATOM 679 N N . ILE A 1 86 ? -17.477 -0.439 17.983 1.00 84.56 86 ILE A N 1
ATOM 680 C CA . ILE A 1 86 ? -16.742 -1.600 17.461 1.00 84.56 86 ILE A CA 1
ATOM 681 C C . ILE A 1 86 ? -17.346 -2.059 16.130 1.00 84.56 86 ILE A C 1
ATOM 683 O O . ILE A 1 86 ? -16.604 -2.186 15.154 1.00 84.56 86 ILE A O 1
ATOM 687 N N . ASP A 1 87 ? -18.667 -2.238 16.063 1.00 87.44 87 ASP A N 1
ATOM 688 C CA . ASP A 1 87 ? -19.367 -2.661 14.844 1.00 87.44 87 ASP A CA 1
ATOM 689 C C . ASP A 1 87 ? -19.122 -1.688 13.689 1.00 87.44 87 ASP A C 1
ATOM 691 O O . ASP A 1 87 ? -18.764 -2.093 12.582 1.00 87.44 87 ASP A O 1
ATOM 695 N N . LEU A 1 88 ? -19.210 -0.384 13.960 1.00 89.19 88 LEU A N 1
ATOM 696 C CA . LEU A 1 88 ? -18.978 0.644 12.949 1.00 89.19 88 LEU A CA 1
ATOM 697 C C . LEU A 1 88 ? -17.534 0.621 12.425 1.00 89.19 88 LEU A C 1
ATOM 699 O O . LEU A 1 88 ? -17.307 0.803 11.226 1.00 89.19 88 LEU A O 1
ATOM 703 N N . LYS A 1 89 ? -16.540 0.359 13.283 1.00 84.25 89 LYS A N 1
ATOM 704 C CA . LYS A 1 89 ? -15.149 0.190 12.832 1.00 84.25 89 LYS A CA 1
ATOM 705 C C . LYS A 1 89 ? -14.941 -1.103 12.047 1.00 84.25 89 LYS A C 1
ATOM 707 O O . LYS A 1 89 ? -14.170 -1.097 11.089 1.00 84.25 89 LYS A O 1
ATOM 712 N N . LEU A 1 90 ? -15.620 -2.191 12.403 1.00 84.12 90 LEU A N 1
ATOM 713 C CA . LEU A 1 90 ? -15.573 -3.440 11.639 1.00 84.12 90 LEU A CA 1
ATOM 714 C C . LEU A 1 90 ? -16.172 -3.265 10.236 1.00 84.12 90 LEU A C 1
ATOM 716 O O . LEU A 1 90 ? -15.576 -3.722 9.260 1.00 84.12 90 LEU A O 1
ATOM 720 N N . GLU A 1 91 ? -17.280 -2.532 10.107 1.00 87.62 91 GLU A N 1
ATOM 721 C CA . GLU A 1 91 ? -17.851 -2.169 8.803 1.00 87.62 91 GLU A CA 1
ATOM 722 C C . GLU A 1 91 ? -16.880 -1.324 7.966 1.00 87.62 91 GLU A C 1
ATOM 724 O O . GLU A 1 91 ? -16.707 -1.572 6.771 1.00 87.62 91 GLU A O 1
ATOM 729 N N . GLN A 1 92 ? -16.190 -0.360 8.586 1.00 83.81 92 GLN A N 1
ATOM 730 C CA . GLN A 1 92 ? -15.160 0.440 7.912 1.00 83.81 92 GLN A CA 1
ATOM 731 C C . GLN A 1 92 ? -13.988 -0.419 7.422 1.00 83.81 92 GLN A C 1
ATOM 733 O O . GLN A 1 92 ? -13.526 -0.242 6.294 1.00 83.81 92 GLN A O 1
ATOM 738 N N . VAL A 1 93 ? -13.535 -1.382 8.229 1.00 84.88 93 VAL A N 1
ATOM 739 C CA . VAL A 1 93 ? -12.502 -2.349 7.832 1.00 84.88 93 VAL A CA 1
ATOM 740 C C . VAL A 1 93 ? -12.965 -3.168 6.629 1.00 84.88 93 VAL A C 1
ATOM 742 O O . VAL A 1 93 ? -12.236 -3.262 5.642 1.00 84.88 93 VAL A O 1
ATOM 745 N N . ALA A 1 94 ? -14.186 -3.705 6.664 1.00 82.19 94 ALA A N 1
ATOM 746 C CA . ALA A 1 94 ? -14.746 -4.483 5.561 1.00 82.19 94 ALA A CA 1
ATOM 747 C C . ALA A 1 94 ? -14.857 -3.657 4.266 1.00 82.19 94 ALA A C 1
ATOM 749 O O . ALA A 1 94 ? -14.492 -4.131 3.184 1.00 82.19 94 ALA A O 1
ATOM 750 N N . ALA A 1 95 ? -15.290 -2.398 4.366 1.00 83.75 95 ALA A N 1
ATOM 751 C CA . ALA A 1 95 ? -15.356 -1.478 3.234 1.00 83.75 95 ALA A CA 1
ATOM 752 C C . ALA A 1 95 ? -13.963 -1.166 2.660 1.00 83.75 95 ALA A C 1
ATOM 754 O O . ALA A 1 95 ? -13.778 -1.185 1.441 1.00 83.75 95 ALA A O 1
ATOM 755 N N . ASN A 1 96 ? -12.967 -0.935 3.517 1.00 81.25 96 ASN A N 1
ATOM 756 C CA . ASN A 1 96 ? -11.592 -0.671 3.093 1.00 81.25 96 ASN A CA 1
ATOM 757 C C . ASN A 1 96 ? -10.962 -1.897 2.416 1.00 81.25 96 ASN A C 1
ATOM 759 O O . ASN A 1 96 ? -10.337 -1.752 1.364 1.00 81.25 96 ASN A O 1
ATOM 763 N N . ILE A 1 97 ? -11.191 -3.103 2.949 1.00 79.44 97 ILE A N 1
ATOM 764 C CA . ILE A 1 97 ? -10.773 -4.377 2.338 1.00 79.44 97 ILE A CA 1
ATOM 765 C C . ILE A 1 97 ? -11.410 -4.570 0.966 1.00 79.44 97 ILE A C 1
ATOM 767 O O . ILE A 1 97 ? -10.708 -4.853 -0.005 1.00 79.44 97 ILE A O 1
ATOM 771 N N . THR A 1 98 ? -12.712 -4.326 0.854 1.00 80.88 98 THR A N 1
ATOM 772 C CA . THR A 1 98 ? -13.435 -4.427 -0.419 1.00 80.88 98 THR A CA 1
ATOM 773 C C . THR A 1 98 ? -12.910 -3.420 -1.446 1.00 80.88 98 THR A C 1
ATOM 775 O O . THR A 1 98 ? -12.650 -3.771 -2.597 1.00 80.88 98 THR A O 1
ATOM 778 N N . ASN A 1 99 ? -12.682 -2.171 -1.034 1.00 78.88 99 ASN A N 1
ATOM 779 C CA . ASN A 1 99 ? -12.117 -1.140 -1.902 1.00 78.88 99 ASN A CA 1
ATOM 780 C C . ASN A 1 99 ? -10.701 -1.492 -2.364 1.00 78.88 99 ASN A C 1
ATOM 782 O O . ASN A 1 99 ? -10.362 -1.257 -3.524 1.00 78.88 99 ASN A O 1
ATOM 786 N N . PHE A 1 100 ? -9.873 -2.067 -1.495 1.00 76.75 100 PHE A N 1
ATOM 787 C CA . PHE A 1 100 ? -8.553 -2.539 -1.888 1.00 76.75 100 PHE A CA 1
ATOM 788 C C . PHE A 1 100 ? -8.642 -3.694 -2.887 1.00 76.75 100 PHE A C 1
ATOM 790 O O . PHE A 1 100 ? -7.988 -3.636 -3.923 1.00 76.75 100 PHE A O 1
ATOM 797 N N . TYR A 1 101 ? -9.512 -4.679 -2.652 1.00 72.94 101 TYR A N 1
ATOM 798 C CA . TYR A 1 101 ? -9.730 -5.802 -3.568 1.00 72.94 101 TYR A CA 1
ATOM 799 C C . TYR A 1 101 ? -10.150 -5.348 -4.976 1.00 72.94 101 TYR A C 1
ATOM 801 O O . TYR A 1 101 ? -9.573 -5.773 -5.981 1.00 72.94 101 TYR A O 1
ATOM 809 N N . ILE A 1 102 ? -11.123 -4.434 -5.061 1.00 77.56 102 ILE A N 1
ATOM 810 C CA . ILE A 1 102 ? -11.628 -3.904 -6.338 1.00 77.56 102 ILE A CA 1
ATOM 811 C C . ILE A 1 102 ? -10.527 -3.146 -7.090 1.00 77.56 102 ILE A C 1
ATOM 813 O O . ILE A 1 102 ? -10.406 -3.278 -8.312 1.00 77.56 102 ILE A O 1
ATOM 817 N N . ASN A 1 103 ? -9.719 -2.365 -6.369 1.00 74.19 103 ASN A N 1
ATOM 818 C CA . ASN A 1 103 ? -8.689 -1.518 -6.964 1.00 74.19 103 ASN A CA 1
ATOM 819 C C . ASN A 1 103 ? -7.368 -2.251 -7.227 1.00 74.19 103 ASN A C 1
ATOM 821 O O . ASN A 1 103 ? -6.593 -1.801 -8.075 1.00 74.19 103 ASN A O 1
ATOM 825 N N . THR A 1 104 ? -7.119 -3.387 -6.571 1.00 71.75 104 THR A N 1
ATOM 826 C CA . THR A 1 104 ? -5.928 -4.194 -6.827 1.00 71.75 104 THR A CA 1
ATOM 827 C C . THR A 1 104 ? -6.080 -4.956 -8.141 1.00 71.75 104 THR A C 1
ATOM 829 O O . THR A 1 104 ? -7.088 -5.619 -8.408 1.00 71.75 104 THR A O 1
ATOM 832 N N . LYS A 1 105 ? -5.066 -4.840 -9.001 1.00 70.94 105 LYS A N 1
ATOM 833 C CA . LYS A 1 105 ? -4.974 -5.559 -10.284 1.00 70.94 105 LYS A CA 1
ATOM 834 C C . LYS A 1 105 ? -3.927 -6.668 -10.255 1.00 70.94 105 LYS A C 1
ATOM 836 O O . LYS A 1 105 ? -3.764 -7.360 -11.258 1.00 70.94 105 LYS A O 1
ATOM 841 N N . ASP A 1 106 ? -3.231 -6.824 -9.131 1.00 69.56 106 ASP A N 1
ATOM 842 C CA . ASP A 1 106 ? -2.234 -7.867 -8.948 1.00 69.56 106 ASP A CA 1
ATOM 843 C C . ASP A 1 106 ? -2.939 -9.227 -8.749 1.00 69.56 106 ASP A C 1
ATOM 845 O O . ASP A 1 106 ? -3.715 -9.385 -7.801 1.00 69.56 106 ASP A O 1
ATOM 849 N N . PRO A 1 107 ? -2.711 -10.212 -9.639 1.00 71.44 107 PRO A N 1
ATOM 850 C CA . PRO A 1 107 ? -3.353 -11.520 -9.561 1.00 71.44 107 PRO A CA 1
ATOM 851 C C . PRO A 1 107 ? -2.912 -12.342 -8.342 1.00 71.44 107 PRO A C 1
ATOM 853 O O . PRO A 1 107 ? -3.685 -13.172 -7.872 1.00 71.44 107 PRO A O 1
ATOM 856 N N . ILE A 1 108 ? -1.706 -12.117 -7.814 1.00 72.19 108 ILE A N 1
ATOM 857 C CA . ILE A 1 108 ? -1.209 -12.791 -6.610 1.00 72.19 108 ILE A CA 1
ATOM 858 C C . ILE A 1 108 ? -1.952 -12.248 -5.388 1.00 72.19 108 ILE A C 1
ATOM 860 O O . ILE A 1 108 ? -2.454 -13.023 -4.578 1.00 72.19 108 ILE A O 1
ATOM 864 N N . VAL A 1 109 ? -2.065 -10.920 -5.276 1.00 68.00 109 VAL A N 1
ATOM 865 C CA . VAL A 1 109 ? -2.785 -10.275 -4.165 1.00 68.00 109 VAL A CA 1
ATOM 866 C C . VAL A 1 109 ? -4.271 -10.624 -4.208 1.00 68.00 109 VAL A C 1
ATOM 868 O O . VAL A 1 109 ? -4.837 -10.961 -3.173 1.00 68.00 109 VAL A O 1
ATOM 871 N N . ARG A 1 110 ? -4.893 -10.622 -5.396 1.00 70.81 110 ARG A N 1
ATOM 872 C CA . ARG A 1 110 ? -6.277 -11.098 -5.552 1.00 70.81 110 ARG A CA 1
ATOM 873 C C . ARG A 1 110 ? -6.438 -12.546 -5.118 1.00 70.81 110 ARG A C 1
ATOM 875 O O . ARG A 1 110 ? -7.337 -12.811 -4.338 1.00 70.81 110 ARG A O 1
ATOM 882 N N . GLY A 1 111 ? -5.541 -13.437 -5.543 1.00 72.25 111 GLY A N 1
ATOM 883 C CA . GLY A 1 111 ? -5.591 -14.844 -5.146 1.00 72.25 111 GLY A CA 1
ATOM 884 C C . GLY A 1 111 ? -5.512 -15.044 -3.631 1.00 72.25 111 GLY A C 1
ATOM 885 O O . GLY A 1 111 ? -6.263 -15.844 -3.092 1.00 72.25 111 GLY A O 1
ATOM 886 N N . MET A 1 112 ? -4.667 -14.280 -2.927 1.00 69.31 112 MET A N 1
ATOM 887 C CA . MET A 1 112 ? -4.622 -14.331 -1.458 1.00 69.31 112 MET A CA 1
ATOM 888 C C . MET A 1 112 ? -5.886 -13.758 -0.802 1.00 69.31 112 MET A C 1
ATOM 890 O O . MET A 1 112 ? -6.298 -14.237 0.247 1.00 69.31 112 MET A O 1
ATOM 894 N N . MET A 1 113 ? -6.496 -12.723 -1.385 1.00 67.75 113 MET A N 1
ATOM 895 C CA . MET A 1 113 ? -7.731 -12.132 -0.856 1.00 67.75 113 MET A CA 1
ATOM 896 C C . MET A 1 113 ? -8.973 -12.986 -1.133 1.00 67.75 113 MET A C 1
ATOM 898 O O . MET A 1 113 ? -9.867 -13.006 -0.295 1.00 67.75 113 MET A O 1
ATOM 902 N N . ASP A 1 114 ? -9.014 -13.710 -2.253 1.00 74.12 114 ASP A N 1
ATOM 903 C CA . ASP A 1 114 ? -10.091 -14.651 -2.600 1.00 74.12 114 ASP A CA 1
ATOM 904 C C . ASP A 1 114 ? -10.190 -15.823 -1.601 1.00 74.12 114 ASP A C 1
ATOM 906 O O . ASP A 1 114 ? -11.228 -16.467 -1.511 1.00 74.12 114 ASP A O 1
ATOM 910 N N . GLU A 1 115 ? -9.126 -16.113 -0.843 1.00 66.81 115 GLU A N 1
ATOM 911 C CA . GLU A 1 115 ? -9.151 -17.096 0.252 1.00 66.81 115 GLU A CA 1
ATOM 912 C C . GLU A 1 115 ? -9.697 -16.520 1.574 1.00 66.81 115 GLU A C 1
ATOM 914 O O . GLU A 1 115 ? -9.988 -17.279 2.501 1.00 66.81 115 GLU A O 1
ATOM 919 N N . ILE A 1 116 ? -9.804 -15.190 1.686 1.00 63.16 116 ILE A N 1
ATOM 920 C CA . ILE A 1 116 ? -10.186 -14.469 2.912 1.00 63.16 116 ILE A CA 1
ATOM 921 C C . ILE A 1 116 ? -11.637 -13.963 2.850 1.00 63.16 116 ILE A C 1
ATOM 923 O O . ILE A 1 116 ? -12.296 -13.913 3.890 1.00 63.16 116 ILE A O 1
ATOM 927 N N . ILE A 1 117 ? -12.108 -13.552 1.665 1.00 56.03 117 ILE A N 1
ATOM 928 C CA . ILE A 1 117 ? -13.484 -13.083 1.396 1.00 56.03 117 ILE A CA 1
ATOM 929 C C . ILE A 1 117 ? -14.410 -14.283 1.175 1.00 56.03 117 ILE A C 1
ATOM 931 O O . ILE A 1 117 ? -15.527 -14.266 1.741 1.00 56.03 117 ILE A O 1
#

Radius of gyration: 30.99 Å; chains: 1; bounding box: 66×33×94 Å

Sequence (117 aa):
MDKLKLSTKLIALILICTLGMVLIGAFGGYQMKIVNNSVEKMYSEFMQGLTMLGELRITYEEISRMTFLYQLSNKQEELEAVEKEIDLKLEQVAANITNFYINTKDPIVRGMMDEII